Protein AF-A0A935ES93-F1 (afdb_monomer)

Structure (mmCIF, N/CA/C/O backbone):
data_AF-A0A935ES93-F1
#
_entry.id   AF-A0A935ES93-F1
#
loop_
_atom_site.group_PDB
_atom_site.id
_atom_site.type_symbol
_atom_site.label_atom_id
_atom_site.label_alt_id
_atom_site.label_comp_id
_atom_site.label_asym_id
_atom_site.label_entity_id
_atom_site.label_seq_id
_atom_site.pdbx_PDB_ins_code
_atom_site.Cartn_x
_atom_site.Cartn_y
_atom_site.Cartn_z
_atom_site.occupancy
_atom_site.B_iso_or_equiv
_atom_site.auth_seq_id
_atom_site.auth_comp_id
_atom_site.auth_asym_id
_atom_site.auth_atom_id
_atom_site.pdbx_PDB_model_num
ATOM 1 N N . MET A 1 1 ? 14.665 -9.931 -40.098 1.00 63.97 1 MET A N 1
ATOM 2 C CA . MET A 1 1 ? 14.049 -8.589 -40.197 1.00 63.97 1 MET A CA 1
ATOM 3 C C . MET A 1 1 ? 14.136 -8.108 -41.640 1.00 63.97 1 MET A C 1
ATOM 5 O O . MET A 1 1 ? 15.090 -8.504 -42.303 1.00 63.97 1 MET A O 1
ATOM 9 N N . PRO A 1 2 ? 13.182 -7.303 -42.139 1.00 75.62 2 PRO A N 1
ATOM 10 C CA . PRO A 1 2 ? 13.300 -6.665 -43.451 1.00 75.62 2 PRO A CA 1
ATOM 11 C C . PRO A 1 2 ? 14.466 -5.665 -43.477 1.00 75.62 2 PRO A C 1
ATOM 13 O O . PRO A 1 2 ? 14.755 -5.038 -42.456 1.00 75.62 2 PRO A O 1
ATOM 16 N N . ALA A 1 3 ? 15.118 -5.486 -44.631 1.00 82.06 3 ALA A N 1
ATOM 17 C CA . ALA A 1 3 ? 16.129 -4.441 -44.796 1.00 82.06 3 ALA A CA 1
ATOM 18 C C . ALA A 1 3 ? 15.499 -3.061 -44.538 1.00 82.06 3 ALA A C 1
ATOM 20 O O . ALA A 1 3 ? 14.444 -2.754 -45.090 1.00 82.06 3 ALA A O 1
ATOM 21 N N . ASN A 1 4 ? 16.132 -2.253 -43.681 1.00 82.88 4 ASN A N 1
ATOM 22 C CA . ASN A 1 4 ? 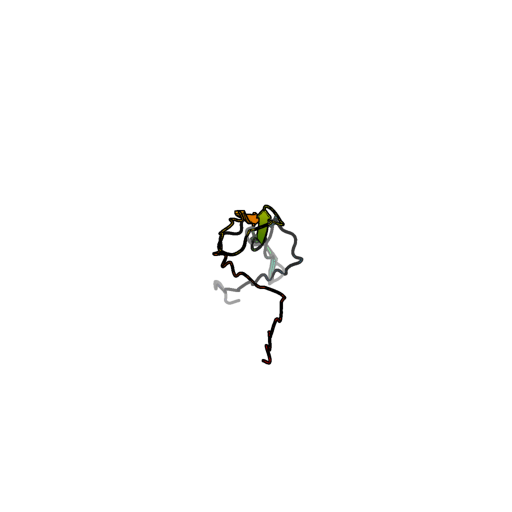15.644 -0.936 -43.238 1.00 82.88 4 ASN A CA 1
ATOM 23 C C . ASN A 1 4 ? 14.254 -0.946 -42.560 1.00 82.88 4 ASN A C 1
ATOM 25 O O . ASN A 1 4 ? 13.611 0.096 -42.460 1.00 82.88 4 ASN A O 1
ATOM 29 N N . GLY A 1 5 ? 13.780 -2.111 -42.104 1.00 84.81 5 GLY A N 1
ATOM 30 C CA . GLY A 1 5 ? 12.500 -2.258 -41.410 1.00 84.81 5 GLY A CA 1
ATOM 31 C C . GLY A 1 5 ? 12.620 -2.168 -39.887 1.00 84.81 5 GLY A C 1
ATOM 32 O O . GLY A 1 5 ? 13.698 -2.339 -39.323 1.00 84.81 5 GLY A O 1
ATOM 33 N N . SER A 1 6 ? 11.485 -1.961 -39.217 1.00 88.50 6 SER A N 1
ATOM 34 C CA . SER A 1 6 ? 11.352 -2.041 -37.757 1.00 88.50 6 SER A CA 1
ATOM 35 C C . SER A 1 6 ? 10.329 -3.113 -37.380 1.00 88.50 6 SER A C 1
ATOM 37 O O . SER A 1 6 ? 9.370 -3.349 -38.116 1.00 88.50 6 SER A O 1
ATOM 39 N N . VAL A 1 7 ? 10.541 -3.775 -36.243 1.00 90.25 7 VAL A N 1
ATOM 40 C CA . VAL A 1 7 ? 9.635 -4.778 -35.670 1.00 90.25 7 VAL A CA 1
ATOM 41 C C . VAL A 1 7 ? 9.515 -4.501 -34.175 1.00 90.25 7 VAL A C 1
ATOM 43 O O . VAL A 1 7 ? 10.524 -4.280 -33.509 1.00 90.25 7 VAL A O 1
ATOM 46 N N . ASN A 1 8 ? 8.292 -4.526 -33.6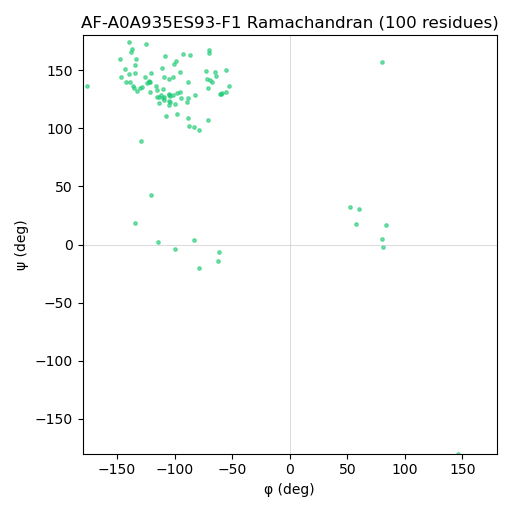46 1.00 90.19 8 ASN A N 1
ATOM 47 C CA . ASN A 1 8 ? 8.028 -4.308 -32.224 1.00 90.19 8 ASN A CA 1
ATOM 48 C C . ASN A 1 8 ? 7.925 -5.642 -31.473 1.00 90.19 8 ASN A C 1
ATOM 50 O O . ASN A 1 8 ? 7.456 -6.636 -32.026 1.00 90.19 8 ASN A O 1
ATOM 54 N N . SER A 1 9 ? 8.322 -5.643 -30.201 1.00 91.38 9 SER A N 1
ATOM 55 C CA . SER A 1 9 ? 8.153 -6.763 -29.271 1.00 91.38 9 SER A CA 1
ATOM 56 C C . SER A 1 9 ? 7.633 -6.244 -27.932 1.00 91.38 9 SER A C 1
ATOM 58 O O . SER A 1 9 ? 7.953 -5.122 -27.537 1.00 91.38 9 SER A O 1
ATOM 60 N N . THR A 1 10 ? 6.833 -7.049 -27.237 1.00 92.69 10 THR A N 1
ATOM 61 C CA . THR A 1 10 ? 6.284 -6.713 -25.919 1.00 92.69 10 THR A CA 1
ATOM 62 C C . THR A 1 10 ? 6.950 -7.579 -24.856 1.00 92.69 10 THR A C 1
ATOM 64 O O . THR A 1 10 ? 6.956 -8.803 -24.964 1.00 92.69 10 THR A O 1
ATOM 67 N N . LEU A 1 11 ? 7.491 -6.939 -23.818 1.00 91.50 11 LEU A N 1
ATOM 68 C CA . LEU A 1 11 ? 8.004 -7.597 -22.618 1.00 91.50 11 LEU A CA 1
ATOM 69 C C . LEU A 1 11 ? 6.972 -7.461 -21.496 1.00 91.50 11 LEU A C 1
ATOM 71 O O . LEU A 1 11 ? 6.540 -6.353 -21.182 1.00 91.50 11 LEU A O 1
ATOM 75 N N . THR A 1 12 ? 6.614 -8.575 -20.865 1.00 92.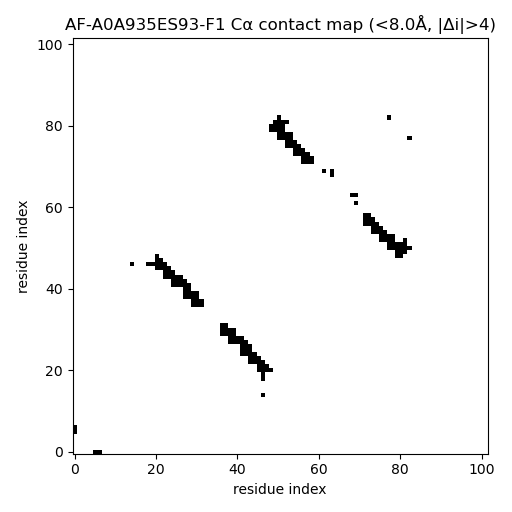50 12 THR A N 1
ATOM 76 C CA . THR A 1 12 ? 5.744 -8.594 -19.684 1.00 92.50 12 THR A CA 1
ATOM 77 C C . THR A 1 12 ? 6.541 -9.074 -18.479 1.00 92.50 12 THR A C 1
ATOM 79 O O . THR A 1 12 ? 7.170 -10.129 -18.529 1.00 92.50 12 THR A O 1
ATOM 82 N N . LEU A 1 13 ? 6.514 -8.296 -17.397 1.00 88.12 13 LEU A N 1
ATOM 83 C CA . LEU A 1 13 ? 7.141 -8.638 -16.122 1.00 88.12 13 LEU A CA 1
ATOM 84 C C . LEU A 1 13 ? 6.059 -9.071 -15.131 1.00 88.12 13 LEU A C 1
ATOM 86 O O . LEU A 1 13 ? 5.100 -8.335 -14.909 1.00 88.12 13 LEU A O 1
ATOM 90 N N . CYS A 1 14 ? 6.234 -10.240 -14.517 1.00 86.12 14 CYS A N 1
ATOM 91 C CA . CYS A 1 14 ? 5.341 -10.752 -13.479 1.00 86.12 14 CYS A CA 1
ATOM 92 C C . CYS A 1 14 ? 6.067 -10.763 -12.132 1.00 86.12 14 CYS A C 1
ATOM 94 O O . CYS A 1 14 ? 7.164 -11.310 -12.020 1.00 86.12 14 CYS A O 1
ATOM 96 N N . THR A 1 15 ? 5.449 -10.182 -11.107 1.00 86.75 15 THR A N 1
ATOM 97 C CA . THR A 1 15 ? 5.924 -10.223 -9.719 1.00 86.75 15 THR A CA 1
ATOM 98 C C . THR A 1 15 ? 5.018 -11.122 -8.878 1.00 86.75 15 THR A C 1
ATOM 100 O O . THR A 1 15 ? 3.903 -11.459 -9.275 1.00 86.75 15 THR A O 1
ATOM 103 N N . THR A 1 16 ? 5.507 -11.553 -7.718 1.00 85.75 16 THR A N 1
ATOM 104 C CA . THR A 1 16 ? 4.766 -12.391 -6.763 1.00 85.75 16 THR A CA 1
ATOM 105 C C . THR A 1 16 ? 4.745 -11.730 -5.387 1.00 85.75 16 THR A C 1
ATOM 107 O O . THR A 1 16 ? 5.461 -10.758 -5.152 1.00 85.75 16 THR A O 1
ATOM 110 N N . SER A 1 17 ? 3.982 -12.284 -4.441 1.00 77.69 17 SER A N 1
ATOM 111 C CA . SER A 1 17 ? 3.981 -11.828 -3.042 1.00 77.69 17 SER A CA 1
ATOM 112 C C . SER A 1 17 ? 5.329 -11.992 -2.326 1.00 77.69 17 SER A C 1
ATOM 114 O O . SER A 1 17 ? 5.523 -11.409 -1.265 1.00 77.69 17 SER A O 1
ATOM 116 N N . GLN A 1 18 ? 6.262 -12.763 -2.895 1.00 79.75 18 GLN A N 1
ATOM 117 C CA . GLN A 1 18 ? 7.624 -12.931 -2.377 1.00 79.75 18 GLN A CA 1
ATOM 118 C C . GLN A 1 18 ? 8.657 -12.073 -3.118 1.00 79.75 18 GLN A C 1
ATOM 120 O O . GLN A 1 18 ? 9.835 -12.091 -2.764 1.00 79.75 18 GLN A O 1
ATOM 125 N N . SER A 1 19 ? 8.255 -11.344 -4.165 1.00 85.75 19 SER A N 1
ATOM 126 C CA . SER A 1 19 ? 9.179 -10.481 -4.897 1.00 85.75 19 SER A CA 1
ATOM 127 C C . SER A 1 19 ? 9.759 -9.415 -3.956 1.00 85.75 19 SER A C 1
ATOM 129 O O . SER A 1 19 ? 8.985 -8.737 -3.275 1.00 85.75 19 SER A O 1
ATOM 131 N N . PRO A 1 20 ? 11.094 -9.234 -3.912 1.00 84.69 20 PRO A N 1
ATOM 132 C CA . PRO A 1 20 ? 11.708 -8.225 -3.061 1.00 84.69 20 PRO A CA 1
ATOM 133 C C . PRO A 1 20 ? 11.185 -6.830 -3.399 1.00 84.69 20 PRO A C 1
ATOM 135 O O . PRO A 1 20 ? 11.176 -6.424 -4.563 1.00 84.69 20 PRO A O 1
ATOM 138 N N . LEU A 1 21 ? 10.761 -6.101 -2.370 1.00 87.25 21 LEU A N 1
ATOM 139 C CA . LEU A 1 21 ? 10.353 -4.710 -2.516 1.00 87.25 21 LEU A CA 1
ATOM 140 C C . LEU A 1 21 ? 11.573 -3.843 -2.825 1.00 87.25 21 LEU A C 1
ATOM 142 O O . LEU A 1 21 ? 12.645 -4.040 -2.250 1.00 87.25 21 LEU A O 1
ATOM 146 N N . GLY A 1 22 ? 11.402 -2.860 -3.703 1.00 87.50 22 GLY A N 1
ATOM 147 C CA . GLY A 1 22 ? 12.468 -1.931 -4.061 1.00 87.50 22 GLY A CA 1
ATOM 148 C C . GLY A 1 22 ? 12.420 -1.463 -5.508 1.00 87.50 22 GLY A C 1
ATOM 149 O O . GLY A 1 22 ? 11.548 -1.844 -6.291 1.00 87.50 22 GLY A O 1
ATOM 150 N N . THR A 1 23 ? 13.388 -0.616 -5.851 1.00 91.00 23 THR A N 1
ATOM 151 C CA . THR A 1 23 ? 13.546 -0.053 -7.194 1.00 91.00 23 THR A CA 1
ATOM 152 C C . THR A 1 23 ? 14.696 -0.744 -7.910 1.00 91.00 23 THR A C 1
ATOM 154 O O . THR A 1 23 ? 15.838 -0.696 -7.456 1.00 91.00 23 THR A O 1
ATOM 157 N N . PHE A 1 24 ? 14.405 -1.333 -9.064 1.00 91.81 24 PHE A N 1
ATOM 158 C CA . PHE A 1 24 ? 15.385 -1.951 -9.950 1.00 91.81 24 PHE A CA 1
ATOM 159 C C . PHE A 1 24 ? 15.543 -1.051 -11.173 1.00 91.81 24 PHE A C 1
ATOM 161 O O . PHE A 1 24 ? 14.601 -0.929 -11.944 1.00 91.81 24 PHE A O 1
ATOM 168 N N . SER A 1 25 ? 16.689 -0.389 -11.344 1.00 91.50 25 SER A N 1
ATOM 169 C CA . SER A 1 25 ? 16.885 0.676 -12.350 1.00 91.50 25 SER A CA 1
ATOM 170 C C . SER A 1 25 ? 17.882 0.346 -13.466 1.00 91.50 25 SER A C 1
ATOM 172 O O . SER A 1 25 ? 18.132 1.185 -14.328 1.00 91.50 25 SER A O 1
ATOM 174 N N . ASN A 1 26 ? 18.451 -0.861 -13.465 1.00 92.44 26 ASN A N 1
ATOM 175 C CA . ASN A 1 26 ? 19.483 -1.270 -14.421 1.00 92.44 26 ASN A CA 1
ATOM 176 C C . ASN A 1 26 ? 19.064 -2.498 -15.244 1.00 92.44 26 ASN A C 1
ATOM 178 O O . ASN A 1 26 ? 19.842 -3.435 -15.422 1.00 92.44 26 ASN A O 1
ATOM 182 N N . LEU A 1 27 ? 17.809 -2.520 -15.697 1.00 93.62 27 LEU A N 1
ATOM 183 C CA . LEU A 1 27 ? 17.303 -3.555 -16.597 1.00 93.62 27 LEU A CA 1
ATOM 184 C C . LEU A 1 27 ? 17.555 -3.131 -18.044 1.00 93.62 27 LEU A C 1
ATOM 186 O O . LEU A 1 27 ? 17.387 -1.963 -18.378 1.00 93.62 27 LEU A O 1
ATOM 190 N N . TYR A 1 28 ? 17.945 -4.065 -18.906 1.00 95.50 28 TYR A N 1
ATOM 191 C CA . TYR A 1 28 ? 18.128 -3.830 -20.338 1.00 95.50 28 TYR A CA 1
ATOM 192 C C . TYR A 1 28 ? 17.777 -5.093 -21.126 1.00 95.50 28 TYR A C 1
ATOM 194 O O . TYR A 1 28 ? 17.757 -6.196 -20.581 1.00 95.50 28 TYR A O 1
ATOM 202 N N . VAL A 1 29 ? 17.493 -4.922 -22.414 1.00 95.19 29 VAL A N 1
ATOM 203 C CA . VAL A 1 29 ? 17.268 -6.018 -23.357 1.00 95.19 29 VAL A CA 1
ATOM 204 C C . VAL A 1 29 ? 18.500 -6.159 -24.239 1.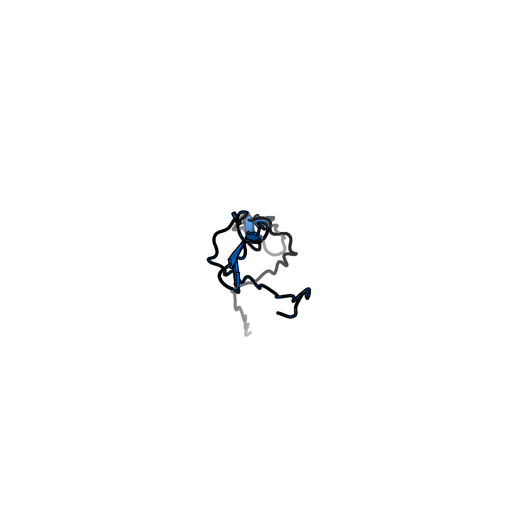00 95.19 29 VAL A C 1
ATOM 206 O O . VAL A 1 29 ? 18.962 -5.178 -24.821 1.00 95.19 29 VAL A O 1
ATOM 209 N N . GLU A 1 30 ? 19.018 -7.376 -24.353 1.00 95.31 30 GLU A N 1
ATOM 210 C CA . GLU A 1 30 ? 20.060 -7.719 -25.316 1.00 95.31 30 GLU A CA 1
ATOM 211 C C . GLU A 1 30 ? 19.416 -8.293 -26.585 1.00 95.31 30 GLU A C 1
ATOM 213 O O . GLU A 1 30 ? 18.620 -9.230 -26.533 1.00 95.31 30 GLU A O 1
ATOM 218 N N . GLY A 1 31 ? 19.751 -7.715 -27.735 1.00 92.12 31 GLY A N 1
ATOM 219 C CA . GLY A 1 31 ? 19.376 -8.210 -29.052 1.00 92.12 31 GLY A CA 1
ATOM 220 C C . GLY A 1 31 ? 20.591 -8.761 -29.787 1.00 92.12 31 GLY A C 1
ATOM 221 O O . GLY A 1 31 ? 21.632 -8.106 -29.852 1.00 92.12 31 GLY A O 1
ATOM 222 N N . GLN A 1 32 ? 20.444 -9.941 -30.387 1.00 93.88 32 GLN A N 1
ATOM 223 C CA . GLN A 1 32 ? 21.479 -10.570 -31.205 1.00 93.88 32 GLN A CA 1
ATOM 224 C C . GLN A 1 32 ? 20.963 -10.839 -32.623 1.00 93.88 32 GLN A C 1
ATOM 226 O O . GLN A 1 32 ? 19.817 -11.247 -32.815 1.00 93.88 32 GLN A O 1
ATOM 231 N N . GLY A 1 33 ? 21.805 -10.626 -33.633 1.00 91.00 33 GLY A N 1
ATOM 232 C CA . GLY A 1 33 ? 21.459 -10.910 -35.025 1.00 91.00 33 GLY A CA 1
ATOM 233 C C . GLY A 1 33 ? 22.617 -10.669 -35.987 1.00 91.00 33 GLY A C 1
ATOM 234 O O . GLY A 1 33 ? 23.323 -9.671 -35.880 1.00 91.00 33 GLY A O 1
ATOM 235 N N . GLY A 1 34 ? 22.829 -11.594 -36.931 1.00 90.62 34 GLY A N 1
ATOM 236 C CA . GLY A 1 34 ? 23.888 -11.469 -37.944 1.00 90.62 34 GLY A CA 1
ATOM 237 C C . GLY A 1 34 ? 25.310 -11.382 -37.368 1.00 90.62 34 GLY A C 1
ATOM 238 O O . GLY A 1 34 ? 26.152 -10.709 -37.948 1.00 90.62 34 GLY A O 1
ATOM 239 N N . GLY A 1 35 ? 25.564 -12.006 -36.210 1.00 94.31 35 GLY A N 1
ATOM 240 C CA . GLY A 1 35 ? 26.852 -11.937 -35.504 1.00 94.31 35 GLY A CA 1
ATOM 241 C C . GLY A 1 35 ? 27.073 -10.660 -34.683 1.00 94.31 35 GLY A C 1
ATOM 242 O O . GLY A 1 35 ? 28.151 -10.480 -34.125 1.00 94.31 35 GLY A O 1
ATOM 243 N N . LEU A 1 36 ? 26.076 -9.775 -34.592 1.00 94.94 36 LEU A N 1
ATOM 244 C CA . LEU A 1 36 ? 26.127 -8.560 -33.781 1.00 94.94 36 LEU A CA 1
ATOM 245 C C . LEU A 1 36 ? 25.286 -8.716 -32.514 1.00 94.94 36 LEU A C 1
ATOM 247 O O . LEU A 1 36 ? 24.174 -9.240 -32.575 1.00 94.94 36 LEU A O 1
ATOM 251 N N . THR A 1 37 ? 25.787 -8.162 -31.410 1.00 95.62 37 THR A N 1
ATOM 252 C CA . THR A 1 37 ? 25.065 -8.011 -30.139 1.00 95.62 37 THR A CA 1
ATOM 253 C C . THR A 1 37 ? 24.879 -6.528 -29.838 1.00 95.62 37 THR A C 1
ATOM 255 O O . THR A 1 37 ? 25.816 -5.736 -29.984 1.00 95.62 37 THR A O 1
ATOM 258 N N . ARG A 1 38 ? 23.667 -6.125 -29.45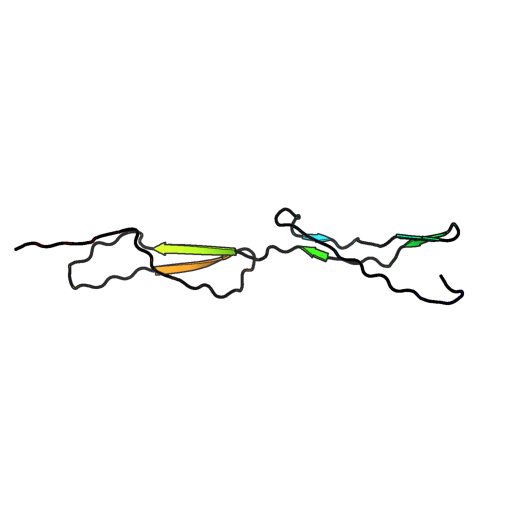2 1.00 95.00 38 ARG A N 1
ATOM 259 C CA . ARG A 1 38 ? 23.310 -4.742 -29.106 1.00 95.00 38 ARG A CA 1
ATOM 260 C C . ARG A 1 38 ? 22.407 -4.719 -27.878 1.00 95.00 38 ARG A C 1
ATOM 262 O O . ARG A 1 38 ? 21.477 -5.512 -27.793 1.00 95.00 38 ARG A O 1
ATOM 269 N N . ASN A 1 39 ? 22.633 -3.757 -26.988 1.00 95.81 39 ASN A N 1
ATOM 270 C CA . ASN A 1 39 ? 21.806 -3.556 -25.799 1.00 95.81 39 ASN A CA 1
ATOM 271 C C . ASN A 1 39 ? 20.838 -2.391 -26.013 1.00 95.81 39 ASN A C 1
ATOM 273 O O . ASN A 1 39 ? 21.188 -1.396 -26.653 1.00 95.81 39 ASN A O 1
AT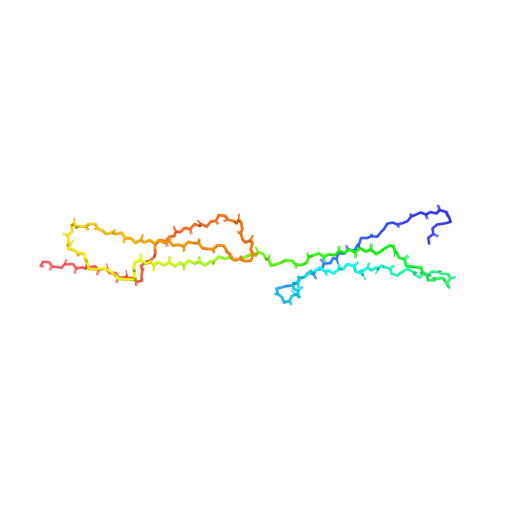OM 277 N N . SER A 1 40 ? 19.634 -2.504 -25.460 1.00 93.69 40 SER A N 1
ATOM 278 C CA . SER A 1 40 ? 18.698 -1.387 -25.354 1.00 93.69 40 SER A CA 1
ATOM 279 C C . SER A 1 40 ? 19.188 -0.347 -24.344 1.00 93.69 40 SER A C 1
ATOM 281 O O . SER A 1 40 ? 20.059 -0.616 -23.514 1.00 93.69 40 SER A O 1
ATOM 283 N N . SER A 1 41 ? 18.558 0.828 -24.349 1.00 94.44 41 SER A N 1
ATOM 284 C CA . SER A 1 41 ? 18.608 1.729 -23.195 1.00 94.44 41 SER A CA 1
ATOM 285 C C . SER A 1 41 ? 18.127 1.009 -21.934 1.00 94.44 41 SER A C 1
ATOM 287 O O . SER A 1 41 ? 17.289 0.100 -22.011 1.00 94.44 41 SER A O 1
ATOM 289 N N . THR A 1 42 ? 18.662 1.414 -20.784 1.00 95.56 42 THR A N 1
ATOM 290 C CA . THR A 1 42 ? 18.226 0.873 -19.502 1.00 95.56 42 THR A CA 1
ATOM 291 C C . THR A 1 42 ? 16.846 1.401 -19.131 1.00 95.56 42 THR A C 1
ATOM 293 O O . THR A 1 42 ? 16.458 2.515 -19.489 1.00 95.56 42 THR A O 1
ATOM 296 N N . PHE A 1 43 ? 16.097 0.584 -18.406 1.00 94.19 43 PHE A N 1
ATOM 297 C CA . PHE A 1 43 ? 14.809 0.937 -17.830 1.00 94.19 43 PHE A CA 1
ATOM 298 C C . PHE A 1 43 ? 14.718 0.411 -16.398 1.00 94.19 43 PHE A C 1
ATOM 300 O O . PHE A 1 43 ? 15.557 -0.375 -15.944 1.00 94.19 43 PHE A O 1
ATOM 307 N N . GLY A 1 44 ? 13.696 0.870 -15.675 1.00 92.94 44 GLY A N 1
ATOM 308 C CA . GLY A 1 44 ? 13.481 0.469 -14.296 1.00 92.94 44 GLY A CA 1
ATOM 309 C C . GLY A 1 44 ? 12.049 0.079 -13.971 1.00 92.94 44 GLY A C 1
ATOM 310 O O . GLY A 1 44 ? 11.108 0.447 -14.671 1.00 92.94 44 GLY A O 1
ATOM 311 N N . VAL A 1 45 ? 11.912 -0.667 -12.880 1.00 93.31 45 VAL A N 1
ATOM 312 C CA . VAL A 1 45 ? 10.642 -1.078 -12.281 1.00 93.31 45 VAL A CA 1
ATOM 313 C C . VAL A 1 45 ? 10.719 -0.893 -10.767 1.00 93.31 45 VAL A C 1
ATOM 315 O O . VAL A 1 45 ? 11.728 -1.221 -10.139 1.00 93.31 45 VAL A O 1
ATOM 318 N N . ALA A 1 46 ? 9.656 -0.349 -10.179 1.00 90.19 46 ALA A N 1
ATOM 319 C CA . ALA A 1 46 ? 9.499 -0.242 -8.734 1.00 90.19 46 ALA A CA 1
ATOM 320 C C . ALA A 1 46 ? 8.494 -1.296 -8.264 1.00 90.19 46 ALA A C 1
ATOM 322 O O . ALA A 1 46 ? 7.345 -1.300 -8.705 1.00 90.19 46 ALA A O 1
ATOM 323 N N . ILE A 1 47 ? 8.936 -2.193 -7.385 1.00 88.12 47 ILE A N 1
ATOM 324 C CA . ILE A 1 47 ? 8.088 -3.202 -6.752 1.00 88.12 47 ILE A CA 1
ATOM 325 C C . ILE A 1 47 ? 7.698 -2.675 -5.374 1.00 88.12 47 ILE A C 1
ATOM 327 O O . ILE A 1 47 ? 8.542 -2.538 -4.486 1.00 88.12 47 ILE A O 1
ATOM 331 N N . THR A 1 48 ? 6.415 -2.373 -5.200 1.00 84.38 48 THR A N 1
ATOM 332 C CA . THR A 1 48 ? 5.847 -1.885 -3.940 1.00 84.38 48 THR A CA 1
ATOM 333 C C . THR A 1 48 ? 4.926 -2.929 -3.324 1.00 84.38 48 THR A C 1
ATOM 335 O O . THR A 1 48 ? 4.309 -3.725 -4.031 1.00 84.38 48 THR A O 1
ATOM 338 N N . SER A 1 49 ? 4.806 -2.906 -1.995 1.00 80.75 49 SER A N 1
ATOM 339 C CA . SER A 1 49 ? 3.748 -3.653 -1.315 1.00 80.75 49 SER A CA 1
ATOM 340 C C . SER A 1 49 ? 2.386 -3.087 -1.739 1.00 80.75 49 SER A C 1
ATOM 342 O O . SER A 1 49 ? 2.288 -1.871 -1.924 1.00 80.75 49 SER A O 1
ATOM 344 N N . PRO A 1 50 ? 1.330 -3.911 -1.864 1.00 78.06 50 PRO A N 1
ATOM 345 C CA . PRO A 1 50 ? -0.036 -3.415 -2.060 1.00 78.06 50 PRO A CA 1
ATOM 346 C C . PRO A 1 50 ? -0.545 -2.535 -0.898 1.00 78.06 50 PRO A C 1
ATOM 348 O O . PRO A 1 50 ? -1.620 -1.947 -1.005 1.00 78.06 50 PRO A O 1
ATOM 351 N N . GLY A 1 51 ? 0.223 -2.417 0.192 1.00 85.19 51 GLY A N 1
ATOM 352 C CA . GLY A 1 51 ? -0.210 -1.786 1.429 1.00 85.19 51 GLY A CA 1
ATOM 353 C C . GLY A 1 51 ? -1.054 -2.749 2.261 1.00 85.19 51 GLY A C 1
ATOM 354 O O . GLY A 1 51 ? -1.624 -3.705 1.742 1.00 85.19 51 GLY A O 1
ATOM 355 N N . ASP A 1 52 ? -1.119 -2.502 3.562 1.00 89.81 52 ASP A N 1
ATOM 356 C CA . ASP A 1 52 ? -1.958 -3.249 4.496 1.00 89.81 52 ASP A CA 1
ATOM 357 C C . ASP A 1 52 ? -2.600 -2.302 5.525 1.00 89.81 52 ASP A C 1
ATOM 359 O O . ASP A 1 52 ? -2.300 -1.108 5.559 1.00 89.81 52 ASP A O 1
ATOM 363 N N . PHE A 1 53 ? -3.485 -2.794 6.381 1.00 94.06 53 PHE A N 1
ATOM 364 C CA . PHE A 1 53 ? -4.044 -2.014 7.478 1.00 94.06 53 PHE A CA 1
ATOM 365 C C . PHE A 1 53 ? -4.165 -2.840 8.757 1.00 94.06 53 PHE A C 1
ATOM 367 O O . PHE A 1 53 ? -4.462 -4.030 8.740 1.00 94.06 53 PHE A O 1
ATOM 374 N N . ALA A 1 54 ? -3.980 -2.182 9.896 1.00 94.31 54 ALA A N 1
ATOM 375 C CA . ALA A 1 54 ? -4.201 -2.772 11.210 1.00 94.31 54 ALA A CA 1
ATOM 376 C C . ALA A 1 54 ? -5.442 -2.157 11.862 1.00 94.31 54 ALA A C 1
ATOM 378 O O . ALA A 1 54 ? -5.695 -0.958 11.726 1.00 94.31 54 ALA A O 1
ATOM 379 N N . VAL A 1 55 ? -6.202 -2.969 12.599 1.00 95.56 55 VAL A N 1
ATOM 380 C CA . VAL A 1 55 ? -7.367 -2.518 13.372 1.00 95.56 55 VAL A CA 1
ATOM 381 C C . VAL A 1 55 ? -7.153 -2.861 14.839 1.00 95.56 55 VAL A C 1
ATOM 383 O O . VAL A 1 55 ? -6.805 -3.991 15.175 1.00 95.56 55 VAL A O 1
ATOM 386 N N . SER A 1 56 ? -7.377 -1.894 15.723 1.00 94.75 56 SER A N 1
ATOM 387 C CA . SER A 1 56 ? -7.334 -2.093 17.175 1.00 94.75 56 SER A CA 1
ATOM 388 C C . SER A 1 56 ? -8.525 -1.427 17.858 1.00 94.75 56 SER A C 1
ATOM 390 O O . SER A 1 56 ? -9.113 -0.486 17.326 1.00 94.75 56 SER A O 1
ATOM 392 N N . VAL A 1 57 ? -8.899 -1.936 19.032 1.00 95.19 57 VAL A N 1
ATOM 393 C CA . VAL A 1 57 ? -10.037 -1.444 19.818 1.00 95.19 57 VAL A CA 1
ATOM 394 C C . VAL A 1 57 ? -9.596 -1.214 21.259 1.00 95.19 57 VAL A C 1
ATOM 396 O O . VAL A 1 57 ? -8.924 -2.065 21.841 1.00 95.19 57 VAL A O 1
ATOM 399 N N . SER A 1 58 ? -9.974 -0.076 21.842 1.00 94.50 58 SER A N 1
ATOM 400 C CA . SER A 1 58 ? -9.659 0.260 23.233 1.00 94.50 58 SER A CA 1
ATOM 401 C C . SER A 1 58 ? -10.813 0.996 23.929 1.00 94.50 58 SER A C 1
ATOM 403 O O . SER A 1 58 ? -11.426 1.881 23.323 1.00 94.50 58 SER A O 1
ATOM 405 N N . PRO A 1 59 ? -11.111 0.687 25.207 1.00 92.38 59 PRO A N 1
ATOM 406 C CA . PRO A 1 59 ? -10.540 -0.409 26.006 1.00 92.38 59 PRO A CA 1
ATOM 407 C C . PRO A 1 59 ? -11.027 -1.786 25.521 1.00 92.38 59 PRO A C 1
ATOM 409 O O . PRO A 1 59 ? -11.990 -1.865 24.778 1.00 92.38 59 PRO A O 1
ATOM 412 N N . THR A 1 60 ? -10.392 -2.888 25.920 1.00 89.88 60 THR A N 1
ATOM 413 C CA . THR A 1 60 ? -10.799 -4.242 25.475 1.00 89.88 60 THR A CA 1
ATOM 414 C C . THR A 1 60 ? -12.022 -4.788 26.214 1.00 89.88 60 THR A C 1
ATOM 416 O O . THR A 1 60 ? -12.702 -5.679 25.715 1.00 89.88 60 THR A O 1
ATOM 419 N N . SER A 1 61 ? -12.339 -4.243 27.391 1.00 88.94 61 SER A N 1
ATOM 420 C CA . SER A 1 61 ? -13.516 -4.606 28.179 1.00 88.94 61 SER A CA 1
ATOM 421 C C . SER A 1 61 ? -14.111 -3.380 28.863 1.00 88.94 61 SER A C 1
ATOM 423 O O . SER A 1 61 ? -13.406 -2.415 29.169 1.00 88.94 61 SER A O 1
ATOM 425 N N . ARG A 1 62 ? -15.426 -3.416 29.082 1.00 88.88 62 ARG A N 1
ATOM 426 C CA . ARG A 1 62 ? -16.158 -2.453 29.905 1.00 88.88 62 ARG A CA 1
ATOM 427 C C . ARG A 1 62 ? -17.311 -3.159 30.600 1.00 88.88 62 ARG A C 1
ATOM 429 O O . ARG A 1 62 ? -17.958 -4.016 30.007 1.00 88.88 62 ARG A O 1
ATOM 436 N N . THR A 1 63 ? -17.592 -2.739 31.825 1.00 90.06 63 THR A N 1
ATOM 437 C CA . THR A 1 63 ? -18.813 -3.115 32.540 1.00 90.06 63 THR A CA 1
ATOM 438 C C . THR A 1 63 ? -19.845 -2.019 32.334 1.00 90.06 63 THR A C 1
ATOM 440 O O . THR A 1 63 ? -19.539 -0.837 32.494 1.00 90.06 63 THR A O 1
ATOM 443 N N . VAL A 1 64 ? -21.061 -2.401 31.958 1.00 89.75 64 VAL A N 1
ATOM 444 C CA . VAL A 1 64 ? -22.152 -1.471 31.661 1.00 89.75 64 VAL A CA 1
ATOM 445 C C . VAL A 1 64 ? -23.397 -1.967 32.374 1.00 89.75 64 VAL A C 1
ATOM 447 O O . VAL A 1 64 ?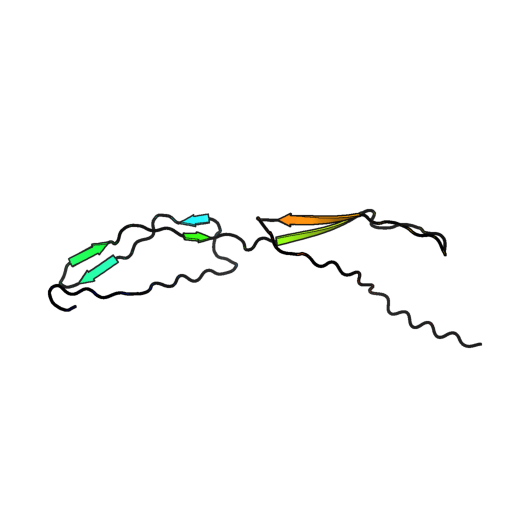 -23.717 -3.152 32.313 1.00 89.75 64 VAL A O 1
ATOM 450 N N . VAL A 1 65 ? -24.087 -1.067 33.070 1.00 93.88 65 VAL A N 1
ATOM 451 C CA . VAL A 1 65 ? -25.378 -1.383 33.689 1.00 93.88 65 VAL A CA 1
ATOM 452 C C . VAL A 1 65 ? -26.429 -1.526 32.587 1.00 93.88 65 VAL A C 1
ATOM 454 O O . VAL A 1 65 ? -26.406 -0.787 31.604 1.00 93.88 65 VAL A O 1
ATOM 457 N N . GLN A 1 66 ? -27.357 -2.471 32.733 1.00 87.06 66 GLN A N 1
ATOM 458 C CA . GLN A 1 66 ? -28.423 -2.682 31.755 1.00 87.06 66 GLN A CA 1
ATOM 459 C C . GLN A 1 66 ? -29.188 -1.379 31.467 1.00 87.06 66 GLN A C 1
ATOM 461 O O . GLN A 1 66 ? -29.509 -0.615 32.375 1.00 87.06 66 GLN A O 1
ATOM 466 N N . GLY A 1 67 ? -29.463 -1.122 30.186 1.00 92.44 67 GLY A N 1
ATOM 467 C CA . GLY A 1 67 ? -30.115 0.109 29.732 1.00 92.44 67 GLY A CA 1
ATOM 468 C C . GLY A 1 67 ? -29.178 1.314 29.594 1.00 92.44 67 GLY A C 1
ATOM 469 O O . GLY A 1 67 ? -29.628 2.368 29.156 1.00 92.44 67 GLY A O 1
ATOM 470 N N . GLN A 1 68 ? -27.890 1.176 29.924 1.00 93.19 68 GLN A N 1
ATOM 471 C CA . GLN A 1 68 ? -26.876 2.205 29.688 1.00 93.19 68 GLN A CA 1
ATOM 472 C C . GLN A 1 68 ? -26.071 1.925 28.416 1.00 93.19 68 GLN A C 1
ATOM 474 O O . GLN A 1 68 ? -25.964 0.790 27.949 1.00 93.19 68 GLN A O 1
ATOM 479 N N . SER A 1 69 ? -25.474 2.979 27.864 1.00 89.69 69 SER A N 1
ATOM 480 C CA . SER A 1 69 ? -24.576 2.907 26.711 1.00 89.69 69 SER A CA 1
ATOM 481 C C . SER A 1 69 ? -23.111 2.966 27.131 1.00 89.69 69 SER A C 1
ATOM 483 O O . SER A 1 69 ? -22.762 3.560 28.150 1.00 89.69 69 SER A O 1
ATOM 485 N N . THR A 1 70 ? -22.230 2.425 26.295 1.00 92.62 70 THR A N 1
ATOM 486 C CA . THR A 1 70 ? -20.784 2.596 26.439 1.00 92.62 70 THR A CA 1
ATOM 487 C C . THR A 1 70 ? -20.133 2.846 25.092 1.00 92.62 70 THR A C 1
ATOM 489 O O . THR A 1 70 ? -20.747 2.629 24.048 1.00 92.62 70 THR A O 1
ATOM 492 N N . THR A 1 71 ? -18.888 3.305 25.117 1.00 91.81 71 THR A N 1
ATOM 493 C CA . THR A 1 71 ? -18.123 3.634 23.918 1.00 91.81 71 THR A CA 1
ATOM 494 C C . THR A 1 71 ? -16.792 2.897 23.894 1.00 91.81 71 THR A C 1
ATOM 496 O O . THR A 1 71 ? -16.139 2.693 24.921 1.00 91.81 71 THR A O 1
ATOM 499 N N . TYR A 1 72 ? -16.402 2.516 22.682 1.00 93.56 72 TYR A N 1
ATOM 500 C CA . TYR A 1 72 ? -15.108 1.943 22.352 1.00 93.56 72 TYR A CA 1
ATOM 501 C C . TYR A 1 72 ? -14.476 2.795 21.261 1.00 93.56 72 TYR A C 1
ATOM 503 O O . TYR A 1 72 ? -15.157 3.208 20.322 1.00 93.56 72 TYR A O 1
ATOM 511 N N . THR A 1 73 ? -13.177 3.039 21.371 1.00 95.50 73 THR A N 1
ATOM 512 C CA . THR A 1 73 ? -12.406 3.667 20.303 1.00 95.50 73 THR A CA 1
ATOM 513 C C . THR A 1 73 ? -11.883 2.572 19.391 1.00 95.50 73 THR A C 1
ATOM 515 O O . THR A 1 73 ? -11.183 1.673 19.856 1.00 95.50 73 THR A O 1
ATOM 518 N N . VAL A 1 74 ? -12.214 2.653 18.103 1.00 95.56 74 VAL A N 1
ATOM 519 C CA . VAL A 1 74 ? -11.651 1.788 17.061 1.00 95.56 74 VAL A CA 1
ATOM 520 C C . VAL A 1 74 ? -10.638 2.599 16.266 1.00 95.56 74 VAL A C 1
ATOM 522 O O . VAL A 1 74 ? -10.978 3.642 15.711 1.00 95.56 74 VAL A O 1
ATOM 525 N N . THR A 1 75 ? -9.404 2.114 16.202 1.00 95.69 75 THR A N 1
ATOM 526 C CA . THR A 1 75 ? -8.318 2.743 15.450 1.00 95.69 75 THR A CA 1
ATOM 527 C C . THR A 1 75 ? -7.991 1.883 14.243 1.00 95.69 75 THR A C 1
ATOM 529 O O . THR A 1 75 ? -7.693 0.697 14.392 1.00 95.69 75 THR A O 1
ATOM 532 N N . VAL A 1 76 ? -8.010 2.495 13.059 1.00 95.12 76 VAL A N 1
ATOM 533 C CA . VAL A 1 76 ? -7.538 1.891 11.809 1.00 95.12 76 VAL A CA 1
ATOM 534 C C . VAL A 1 76 ? -6.244 2.586 11.411 1.00 95.12 76 VAL A C 1
ATOM 536 O O . VAL A 1 76 ? -6.210 3.809 11.288 1.00 95.12 76 VAL A O 1
ATOM 539 N N . GLN A 1 77 ? -5.180 1.815 11.222 1.00 94.31 77 GLN A N 1
ATOM 540 C CA . GLN A 1 77 ? -3.868 2.323 10.841 1.00 94.31 77 GLN A CA 1
ATOM 541 C C . GLN A 1 77 ? -3.492 1.802 9.458 1.00 94.31 77 GLN A C 1
ATOM 543 O O . GLN A 1 77 ? -3.495 0.596 9.234 1.00 94.31 77 GLN A O 1
ATOM 548 N N . SER A 1 78 ? -3.136 2.713 8.549 1.00 90.88 78 SER A N 1
ATOM 549 C CA . SER A 1 78 ? -2.522 2.353 7.269 1.00 90.88 78 SER A CA 1
ATOM 550 C C . SER A 1 78 ? -1.090 1.862 7.490 1.00 90.88 78 SER A C 1
ATOM 552 O O . SER A 1 78 ? -0.314 2.469 8.232 1.00 90.88 78 SER A O 1
ATOM 554 N N . VAL A 1 79 ? -0.745 0.763 6.831 1.00 89.19 79 VAL A N 1
ATOM 555 C CA . VAL A 1 79 ? 0.561 0.108 6.843 1.00 89.19 79 VAL A CA 1
ATOM 556 C C . VAL A 1 79 ? 1.061 0.031 5.401 1.00 89.19 79 VAL A C 1
ATOM 558 O O . VAL A 1 79 ? 0.299 -0.202 4.466 1.00 89.19 79 VAL A O 1
ATOM 561 N N . SER A 1 80 ? 2.357 0.268 5.192 1.00 84.69 80 SER A N 1
ATOM 562 C CA . SER A 1 80 ? 3.002 0.145 3.872 1.00 84.69 80 SER A CA 1
ATOM 563 C C . SER A 1 80 ? 2.314 0.918 2.731 1.00 84.69 80 SER A C 1
ATOM 565 O O . SER A 1 80 ? 2.360 0.486 1.584 1.00 84.69 80 SER A O 1
ATOM 567 N N . GLY A 1 81 ? 1.697 2.069 3.029 1.00 79.94 81 GLY A N 1
ATOM 568 C CA . GLY A 1 81 ? 1.096 2.944 2.015 1.00 79.94 81 GLY A CA 1
ATOM 569 C C . GLY A 1 81 ? -0.326 2.569 1.585 1.00 79.94 81 GLY A C 1
ATOM 570 O O . GLY A 1 81 ? -0.791 3.061 0.557 1.00 79.94 81 GLY A O 1
ATOM 571 N N . PHE A 1 82 ? -1.034 1.735 2.354 1.00 88.50 82 PHE A N 1
ATOM 572 C CA . PHE A 1 82 ? -2.441 1.431 2.087 1.00 88.50 82 PHE A CA 1
ATOM 573 C C . PHE A 1 82 ? -3.300 2.699 2.025 1.00 88.50 82 PHE A C 1
ATOM 575 O O . PHE A 1 82 ? -3.255 3.546 2.921 1.00 88.50 82 PHE A O 1
ATOM 582 N N . SER A 1 83 ? -4.108 2.804 0.973 1.00 84.94 83 SER A N 1
ATOM 583 C CA . SER A 1 83 ? -4.962 3.966 0.686 1.00 84.94 83 SER A CA 1
ATOM 584 C C . SER A 1 83 ? -6.392 3.579 0.287 1.00 84.94 83 SER A C 1
ATOM 586 O O . SER A 1 83 ? -7.128 4.381 -0.285 1.00 84.94 83 SER A O 1
ATOM 588 N N . GLY A 1 84 ? -6.807 2.349 0.599 1.00 87.19 84 GLY A N 1
ATOM 589 C CA . GLY A 1 84 ? -8.142 1.846 0.281 1.00 87.19 84 GLY A CA 1
ATOM 590 C C . GLY A 1 84 ? -9.203 2.182 1.339 1.00 87.19 84 GLY A C 1
ATOM 591 O O . GLY A 1 84 ? -8.875 2.501 2.485 1.00 87.19 84 GLY A O 1
ATOM 592 N N . PRO A 1 85 ? -10.497 2.077 0.990 1.00 90.38 85 PRO A N 1
ATOM 593 C CA . PRO A 1 85 ? -11.569 2.137 1.976 1.00 90.38 85 PRO A CA 1
ATOM 594 C C . PRO A 1 85 ? -11.534 0.907 2.900 1.00 90.38 85 PRO A C 1
ATOM 596 O O . PRO A 1 85 ? -11.349 -0.219 2.440 1.00 90.38 85 PRO A O 1
ATOM 599 N N . VAL A 1 86 ? -11.776 1.113 4.200 1.00 92.50 86 VAL A N 1
ATOM 600 C CA . VAL A 1 86 ? -11.920 0.037 5.199 1.00 92.50 86 VAL A CA 1
ATOM 601 C C . VAL A 1 86 ? -13.355 0.026 5.714 1.00 92.50 86 VAL A C 1
ATOM 603 O O . VAL A 1 86 ? -13.833 1.021 6.252 1.00 92.50 86 VAL A O 1
ATOM 606 N N . THR A 1 87 ? -14.049 -1.104 5.561 1.00 94.81 87 THR A N 1
ATOM 607 C CA . THR A 1 87 ? -15.408 -1.295 6.094 1.00 94.81 87 THR A CA 1
ATOM 608 C C . THR A 1 87 ? -15.341 -2.074 7.403 1.00 94.81 87 THR A C 1
ATOM 610 O O . THR A 1 87 ? -14.864 -3.207 7.428 1.00 94.81 87 THR A O 1
ATOM 613 N N . LEU A 1 88 ? -15.841 -1.488 8.491 1.00 92.69 88 LEU A N 1
ATOM 614 C CA . LEU A 1 88 ? -15.851 -2.109 9.816 1.00 92.69 88 LEU A CA 1
ATOM 615 C C . LEU A 1 88 ? -17.217 -2.740 10.101 1.00 92.69 88 LEU A C 1
ATOM 617 O O . LEU A 1 88 ? -18.248 -2.090 9.957 1.00 92.69 88 LEU A O 1
ATOM 621 N N . ASN A 1 89 ? -17.219 -3.999 10.538 1.00 91.81 89 ASN A N 1
ATOM 622 C CA . ASN A 1 89 ? -18.420 -4.715 10.959 1.00 91.81 89 ASN A CA 1
ATOM 623 C C . ASN A 1 89 ? -18.196 -5.312 12.346 1.00 91.81 89 ASN A C 1
ATOM 625 O O . ASN A 1 89 ? -17.163 -5.933 12.593 1.00 91.81 89 ASN A O 1
ATOM 629 N N . VAL A 1 90 ? -19.180 -5.176 13.231 1.00 89.50 90 VAL A N 1
ATOM 630 C CA . VAL A 1 90 ? -19.155 -5.852 14.530 1.00 89.50 90 VAL A CA 1
ATOM 631 C C . VAL A 1 90 ? -19.646 -7.283 14.339 1.00 89.50 90 VAL A C 1
ATOM 633 O O . VAL A 1 90 ? -20.705 -7.518 13.754 1.00 89.50 90 VAL A O 1
ATOM 636 N N . LYS A 1 91 ? -18.869 -8.249 14.824 1.00 86.19 91 LYS A N 1
ATOM 637 C CA . LYS A 1 91 ? -19.242 -9.664 14.867 1.00 86.19 91 LYS A CA 1
ATOM 638 C C . LYS A 1 91 ? -19.190 -10.132 16.313 1.00 86.19 91 LYS A C 1
ATOM 640 O O . LYS A 1 91 ? 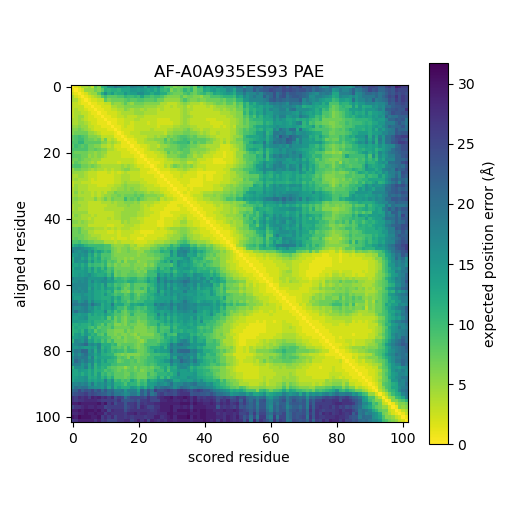-18.292 -9.751 17.056 1.00 86.19 91 LYS A O 1
ATOM 645 N N . SER A 1 92 ? -20.163 -10.947 16.693 1.00 84.69 92 SER A N 1
ATOM 646 C CA . SER A 1 92 ? -20.211 -11.609 17.991 1.00 84.69 92 SER A CA 1
ATOM 647 C C . SER A 1 92 ? -20.131 -13.112 17.763 1.00 84.69 92 SER A C 1
ATOM 649 O O . SER A 1 92 ? -20.783 -13.623 16.857 1.00 84.69 92 SER A O 1
ATOM 651 N N . LEU A 1 93 ? -19.332 -13.805 18.573 1.00 74.06 93 LEU A N 1
ATOM 652 C CA . LEU A 1 93 ? -19.213 -15.270 18.562 1.00 74.06 93 LEU A CA 1
ATOM 653 C C . LEU A 1 93 ? -20.317 -15.958 19.384 1.00 74.06 93 LEU A C 1
ATOM 655 O O . LEU A 1 93 ? -20.310 -17.172 19.549 1.00 74.06 93 LEU A O 1
ATOM 659 N N . HIS A 1 94 ? -21.255 -15.183 19.921 1.00 68.50 94 HIS A N 1
ATOM 660 C CA . HIS A 1 94 ? -22.307 -15.675 20.794 1.00 68.50 94 HIS A CA 1
ATOM 661 C C . HIS A 1 94 ? -23.522 -16.136 19.978 1.00 68.50 94 HIS A C 1
ATOM 663 O O . HIS A 1 94 ? -24.348 -15.322 19.567 1.00 68.50 94 HIS A O 1
ATOM 669 N N . GLU A 1 95 ? -23.662 -17.450 19.800 1.00 53.12 95 GLU A N 1
ATOM 670 C CA . GLU A 1 95 ? -24.970 -18.079 19.609 1.00 53.12 95 GLU A CA 1
ATOM 671 C C . GLU A 1 95 ? -25.713 -18.031 20.948 1.00 53.12 95 GLU A C 1
ATOM 673 O O . GLU A 1 95 ? -25.353 -18.739 21.882 1.00 53.12 95 GLU A O 1
ATOM 678 N N . HIS A 1 96 ? -26.732 -17.188 21.094 1.00 47.78 96 HIS A N 1
ATOM 679 C CA . HIS A 1 96 ? -27.636 -17.287 22.241 1.00 47.78 96 HIS A CA 1
ATOM 680 C C . HIS A 1 96 ? -29.081 -17.313 21.741 1.00 47.78 96 HIS A C 1
ATOM 682 O O . HIS A 1 96 ? -29.732 -16.278 21.608 1.00 47.78 96 HIS A O 1
ATOM 688 N N . SER A 1 97 ? -29.575 -18.523 21.459 1.00 44.41 97 SER A N 1
ATOM 689 C CA . SER A 1 97 ? -31.010 -18.804 21.399 1.00 44.41 97 SER A CA 1
ATOM 690 C C . SER A 1 97 ? -31.505 -18.956 22.837 1.00 44.41 97 SER A C 1
ATOM 692 O O . SER A 1 97 ? -31.299 -19.992 23.467 1.00 44.41 97 SER A O 1
ATOM 694 N N . TRP A 1 98 ? -32.087 -17.899 23.400 1.00 44.28 98 TRP A N 1
ATOM 695 C CA . TRP A 1 98 ? -32.769 -17.994 24.688 1.00 44.28 98 TRP A CA 1
ATOM 696 C C . TRP A 1 98 ? -34.188 -18.504 24.434 1.00 44.28 98 TRP A C 1
ATOM 698 O O . TRP A 1 98 ? -35.058 -17.737 24.025 1.00 44.28 98 TRP A O 1
ATOM 708 N N . VAL A 1 99 ? -34.432 -19.794 24.665 1.00 49.41 99 VAL A N 1
ATOM 709 C CA . VAL A 1 99 ? -35.800 -20.312 24.787 1.00 49.41 99 VAL A CA 1
ATOM 710 C C . VAL A 1 99 ? -36.199 -20.177 26.253 1.00 49.41 99 VAL A C 1
ATOM 712 O O . VAL A 1 99 ? -35.680 -20.889 27.107 1.00 49.41 99 VAL A O 1
ATOM 715 N N . TYR A 1 100 ? -37.104 -19.245 26.549 1.00 39.53 100 TYR A N 1
ATOM 716 C CA . TYR A 1 100 ? -37.831 -19.234 27.817 1.00 39.53 100 TYR A CA 1
ATOM 717 C C . TYR A 1 100 ? -39.091 -20.091 27.661 1.00 39.53 100 TYR A C 1
ATOM 719 O O . TYR A 1 100 ? -39.890 -19.850 26.758 1.00 39.53 100 TYR A O 1
ATOM 727 N N . SER A 1 101 ? -39.274 -21.070 28.544 1.00 49.56 101 SER A N 1
ATOM 728 C CA . SER A 1 101 ? -40.558 -21.735 28.779 1.00 49.56 101 SER A CA 1
ATOM 729 C C . SER A 1 101 ? -41.140 -21.224 30.096 1.00 49.56 101 SER A C 1
ATOM 731 O O . SER A 1 101 ? -40.430 -21.208 31.103 1.00 49.56 101 SER A O 1
ATOM 733 N N . PHE A 1 102 ? -42.399 -20.790 30.063 1.00 59.97 102 PHE A N 1
ATOM 734 C CA . PHE A 1 102 ? -43.238 -20.593 31.252 1.00 59.97 102 PHE A CA 1
ATOM 735 C C . PHE A 1 102 ? -43.652 -21.941 31.846 1.00 59.97 102 PHE A C 1
ATOM 737 O O . PHE A 1 102 ? -43.832 -22.894 31.051 1.00 59.97 102 PHE A O 1
#

Mean predicted aligned error: 10.01 Å

pLDDT: mean 86.31, std 12.53, range [39.53, 95.81]

Secondary structure (DSSP, 8-state):
--TT------------TTSPPEEEEEE--EEEETTEEEEPPPEEEEE----EEEEEEESS-----TT-----EEEEEEETT--S------------------

Foldseek 3Di:
DDVVDDDDDDDDDDDDPPRDFAKDWADWDWDDDPNDIDIDDTGMDGDFDLWDKDKDKPPPDDDDDPPDDDDIDIDIGTGRPDDDDDDDDDDDPDDDPDDDDD

Sequence (102 aa):
MPANGSVNSTLTLCTTSQSPLGTFSNLYVEGQGGGLTRNSSTFGVAITSPGDFAVSVSPTSRTVVQGQSTTYTVTVQSVSGFSGPVTLNVKSLHEHSWVYSF

Radius of gyration: 29.05 Å; Cα contacts (8 Å, |Δi|>4): 93; chains: 1; bounding box: 70×26×78 Å

Solvent-accessible surface area (backbone atoms only — not comparable to full-atom values): 7445 Å² total; per-residue (Å²): 131,62,89,97,58,87,84,89,84,88,87,83,88,85,84,57,98,80,54,76,71,47,76,48,66,83,44,66,53,79,46,75,59,96,93,43,78,48,71,52,75,68,43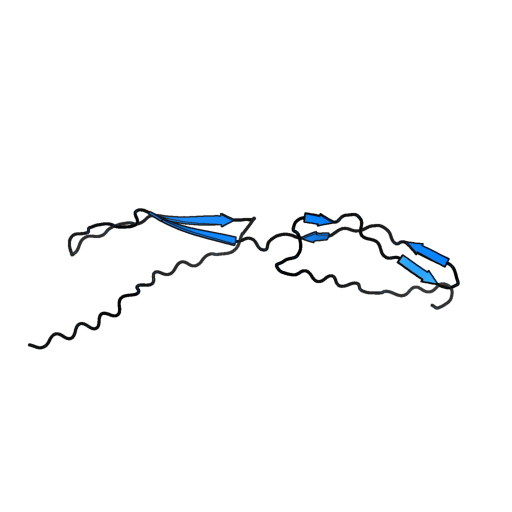,66,52,75,42,72,71,87,34,44,72,48,79,50,65,44,69,89,75,82,89,75,61,90,96,59,86,85,84,68,49,74,47,79,43,72,32,74,79,34,83,74,92,82,87,87,79,92,82,76,94,73,88,75,86,83,82,83,80,134

Nearest PDB structures (foldseek):
  5jtw-assembly2_E  TM=5.358E-01  e=5.133E+00  Homo sapiens
  8k75-assembly1_A  TM=1.942E-01  e=7.862E+00  Feline infectious peritonitis virus (strain 79-1146)